Protein AF-A0A7V5U1M6-F1 (afdb_monomer_lite)

InterPro domains:
  IPR001633 EAL domain [PS50883] (1-47)
  IPR035919 EAL domain superfamily [G3DSA:3.20.20.450] (1-46)
  IPR035919 EAL domain superfamily [SSF141868] (2-40)

Sequence (47 aa):
SVKTVAEMVGSREDADLLTRLGVDYLQGYMFGLPGPIPQTGHKRKTA

Structure (mmCIF, N/CA/C/O backbone):
data_AF-A0A7V5U1M6-F1
#
_entry.id   AF-A0A7V5U1M6-F1
#
loop_
_atom_site.group_PDB
_atom_site.id
_atom_site.type_symbol
_atom_site.label_atom_id
_atom_site.label_alt_id
_atom_site.label_comp_id
_atom_site.label_asym_id
_atom_site.label_entity_id
_atom_site.label_seq_id
_atom_site.pdbx_PDB_ins_code
_atom_site.Cartn_x
_atom_site.Cartn_y
_atom_site.Cartn_z
_atom_site.occupancy
_atom_site.B_iso_or_equiv
_atom_site.auth_seq_id
_atom_site.auth_comp_id
_atom_site.auth_asym_id
_atom_site.auth_atom_id
_atom_site.pdbx_PDB_model_num
ATOM 1 N N . SER A 1 1 ? -10.723 9.624 9.840 1.00 84.19 1 SER A N 1
ATOM 2 C CA . SER A 1 1 ? -9.988 8.351 9.967 1.00 84.19 1 SER A CA 1
ATOM 3 C C . SER A 1 1 ? -8.639 8.509 9.285 1.00 84.19 1 SER A C 1
ATOM 5 O O . SER A 1 1 ? -8.589 9.197 8.269 1.00 84.19 1 SER A O 1
ATOM 7 N N . VAL A 1 2 ? -7.571 7.950 9.855 1.00 95.81 2 VAL A N 1
ATOM 8 C CA . VAL A 1 2 ? -6.226 7.934 9.251 1.00 95.81 2 VAL A CA 1
ATOM 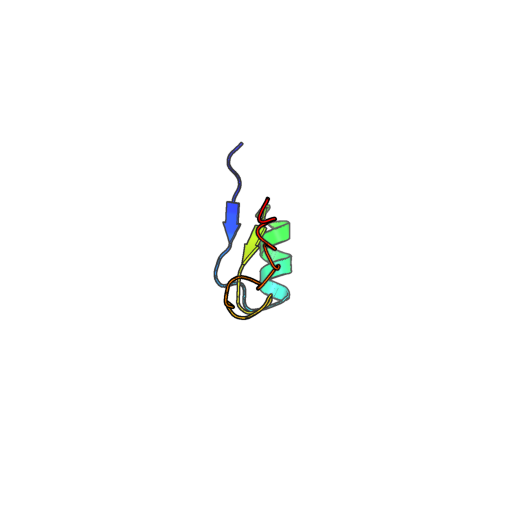9 C C . VAL A 1 2 ? -6.137 6.749 8.287 1.00 95.81 2 VAL A C 1
ATOM 11 O O . VAL A 1 2 ? -6.674 5.688 8.587 1.00 95.81 2 VAL A O 1
ATOM 14 N N . LYS A 1 3 ? -5.489 6.942 7.134 1.00 98.00 3 LYS A N 1
ATOM 15 C CA . LYS A 1 3 ? -5.244 5.889 6.139 1.00 98.00 3 LYS A CA 1
ATOM 16 C C . LYS A 1 3 ? -3.886 5.228 6.363 1.00 98.00 3 LYS A C 1
ATOM 18 O O . LYS A 1 3 ? -2.939 5.902 6.762 1.00 98.00 3 LYS A O 1
ATOM 23 N N . THR A 1 4 ? -3.802 3.931 6.091 1.00 98.19 4 THR A N 1
ATOM 24 C CA . THR A 1 4 ? -2.616 3.099 6.330 1.00 98.19 4 THR A CA 1
ATOM 25 C C . THR A 1 4 ? -2.009 2.574 5.030 1.00 98.19 4 THR A C 1
ATOM 27 O O . THR A 1 4 ? -2.722 2.278 4.072 1.00 98.19 4 THR A O 1
ATOM 30 N N . VAL A 1 5 ? -0.681 2.457 5.002 1.00 98.31 5 VAL A N 1
ATOM 31 C CA . VAL A 1 5 ? 0.075 1.837 3.906 1.00 98.31 5 VAL A CA 1
ATOM 32 C C . VAL A 1 5 ? 0.963 0.753 4.506 1.00 98.31 5 VAL A C 1
ATOM 34 O O . VAL A 1 5 ? 1.706 1.037 5.446 1.00 98.31 5 VAL A O 1
ATOM 37 N N . ALA A 1 6 ? 0.882 -0.472 3.984 1.00 98.50 6 ALA A N 1
ATOM 38 C CA . ALA A 1 6 ? 1.849 -1.520 4.300 1.00 98.50 6 ALA A CA 1
ATOM 39 C C . ALA A 1 6 ? 2.958 -1.549 3.245 1.00 98.50 6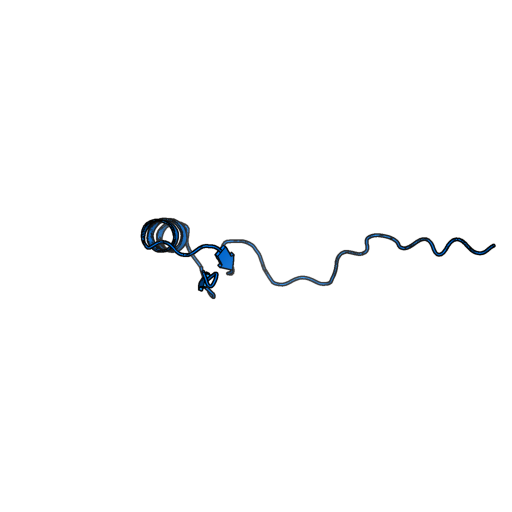 ALA A C 1
ATOM 41 O O . ALA A 1 6 ? 2.701 -1.729 2.053 1.00 98.50 6 ALA A O 1
ATOM 42 N N . GLU A 1 7 ? 4.187 -1.372 3.717 1.00 98.12 7 GLU A N 1
ATOM 43 C CA . GLU A 1 7 ? 5.412 -1.349 2.924 1.00 98.12 7 GLU A CA 1
ATOM 44 C C . GLU A 1 7 ? 6.055 -2.739 2.834 1.00 98.12 7 GLU A C 1
ATOM 46 O O . GLU A 1 7 ? 5.826 -3.601 3.681 1.00 98.12 7 GLU A O 1
ATOM 51 N N . MET A 1 8 ? 6.918 -2.928 1.830 1.00 97.06 8 MET A N 1
ATOM 52 C CA . MET A 1 8 ? 7.682 -4.165 1.592 1.00 97.06 8 MET A CA 1
ATOM 53 C C . MET A 1 8 ? 6.841 -5.422 1.293 1.00 97.06 8 MET A C 1
ATOM 55 O O . MET A 1 8 ? 7.302 -6.540 1.507 1.00 97.06 8 MET A O 1
ATOM 59 N N . VAL A 1 9 ? 5.642 -5.269 0.727 1.00 98.25 9 VAL A N 1
ATOM 60 C CA . VAL A 1 9 ? 4.810 -6.409 0.300 1.00 98.25 9 VAL A CA 1
ATOM 61 C C . VAL A 1 9 ? 5.476 -7.160 -0.862 1.00 98.25 9 VAL A C 1
ATOM 63 O O . VAL A 1 9 ? 5.633 -6.625 -1.966 1.00 98.25 9 VAL A O 1
ATOM 66 N N . GLY A 1 10 ? 5.897 -8.399 -0.605 1.00 98.00 10 GLY A N 1
ATOM 67 C CA . GLY A 1 10 ? 6.689 -9.205 -1.541 1.00 98.00 10 GLY A CA 1
ATOM 68 C C . GLY A 1 10 ? 5.933 -10.359 -2.197 1.00 98.00 10 GLY A C 1
ATOM 69 O O . GLY A 1 10 ? 6.405 -10.888 -3.201 1.00 98.00 10 GLY A O 1
ATOM 70 N N . SER A 1 11 ? 4.773 -10.740 -1.661 1.00 98.38 11 SER A N 1
ATOM 71 C CA . SER A 1 11 ? 4.012 -11.908 -2.108 1.00 98.38 11 SER A CA 1
ATOM 72 C C . SER A 1 11 ? 2.509 -11.638 -2.159 1.00 98.38 11 SER A C 1
ATOM 74 O O . SER A 1 11 ? 1.996 -10.712 -1.522 1.00 98.38 11 SER A O 1
ATOM 76 N N . ARG A 1 12 ? 1.785 -12.470 -2.919 1.00 98.31 12 ARG A N 1
ATOM 77 C CA . ARG A 1 12 ? 0.322 -12.387 -3.000 1.00 98.31 12 ARG A CA 1
ATOM 78 C C . ARG A 1 12 ? -0.327 -12.772 -1.676 1.00 98.31 12 ARG A C 1
ATOM 80 O O . ARG A 1 12 ? -1.329 -12.179 -1.296 1.00 98.31 12 ARG A O 1
ATOM 87 N N . GLU A 1 13 ? 0.276 -13.714 -0.968 1.00 98.44 13 GLU A N 1
ATOM 88 C CA . GLU A 1 13 ? -0.139 -14.164 0.351 1.00 98.44 13 GLU A CA 1
ATOM 89 C C . GLU A 1 13 ? -0.098 -13.013 1.371 1.00 98.44 13 GLU A C 1
ATOM 91 O O . GLU A 1 13 ? -1.078 -12.807 2.093 1.00 98.44 13 GLU A O 1
ATOM 96 N N . ASP A 1 14 ? 0.977 -12.211 1.379 1.00 98.25 14 ASP A N 1
ATOM 97 C CA . ASP A 1 14 ? 1.086 -11.017 2.231 1.00 98.25 14 ASP A CA 1
ATOM 98 C C . ASP A 1 14 ? -0.000 -9.991 1.890 1.00 98.25 14 ASP A C 1
ATOM 100 O O . ASP A 1 14 ? -0.668 -9.461 2.780 1.00 98.25 14 ASP A O 1
ATOM 104 N N . ALA A 1 15 ? -0.205 -9.724 0.596 1.00 98.44 15 ALA A N 1
ATOM 105 C CA . ALA A 1 15 ? -1.203 -8.766 0.130 1.00 98.44 15 ALA A CA 1
ATOM 106 C C . ALA A 1 15 ? -2.627 -9.165 0.547 1.00 98.44 15 ALA A C 1
ATOM 108 O O . ALA A 1 15 ? -3.393 -8.327 1.035 1.00 98.44 15 ALA A O 1
ATOM 109 N N . ASP A 1 16 ? -2.970 -10.445 0.396 1.00 98.56 16 ASP A N 1
ATOM 110 C CA . ASP A 1 16 ? -4.283 -10.979 0.753 1.00 98.56 16 ASP A CA 1
ATOM 111 C C . ASP A 1 16 ? -4.513 -10.912 2.276 1.00 98.56 16 ASP A C 1
ATOM 113 O O . ASP A 1 16 ? -5.601 -10.538 2.728 1.00 98.56 16 ASP A O 1
ATOM 117 N N . LEU A 1 17 ? -3.492 -11.219 3.085 1.00 98.56 17 LEU A N 1
ATOM 118 C CA . LEU A 1 17 ? -3.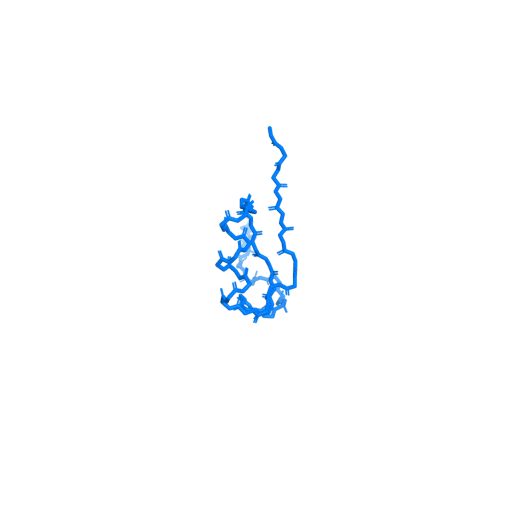562 -11.115 4.545 1.00 98.56 17 LEU A CA 1
ATOM 119 C C . LEU A 1 17 ? -3.714 -9.661 5.012 1.00 98.56 17 LEU A C 1
ATOM 121 O O . LEU A 1 17 ? -4.620 -9.357 5.787 1.00 98.56 17 LEU A O 1
ATOM 125 N N . LEU A 1 18 ? -2.859 -8.754 4.535 1.00 98.62 18 LEU A N 1
ATOM 126 C CA . LEU A 1 18 ? -2.847 -7.349 4.957 1.00 98.62 18 LEU A CA 1
ATOM 127 C C . LEU A 1 18 ? -4.140 -6.624 4.570 1.00 98.62 18 LEU A C 1
ATOM 129 O O . LEU A 1 18 ? -4.681 -5.853 5.364 1.00 98.62 18 LEU A O 1
ATOM 133 N N . THR A 1 19 ? -4.694 -6.944 3.399 1.00 98.31 19 THR A N 1
ATOM 134 C CA . THR A 1 19 ? -6.008 -6.443 2.976 1.00 98.31 19 THR A CA 1
ATOM 135 C C . THR A 1 19 ? -7.108 -6.901 3.937 1.00 98.31 19 THR A C 1
ATOM 137 O O . THR A 1 19 ? -7.930 -6.097 4.374 1.00 98.31 19 THR A O 1
ATOM 140 N N . ARG A 1 20 ? -7.112 -8.184 4.328 1.00 98.50 20 ARG A N 1
ATOM 141 C CA . ARG A 1 20 ? -8.087 -8.731 5.291 1.00 98.50 20 ARG A CA 1
ATOM 142 C C . ARG A 1 20 ? -7.968 -8.116 6.685 1.00 98.50 20 ARG A C 1
ATOM 144 O O . ARG A 1 20 ? -8.976 -8.011 7.376 1.00 98.50 20 ARG A O 1
ATOM 151 N N . LEU A 1 21 ? -6.766 -7.706 7.088 1.00 98.25 21 LEU A N 1
ATOM 152 C CA . LEU A 1 21 ? -6.518 -7.009 8.355 1.00 98.25 21 LEU A CA 1
ATOM 153 C C . LEU A 1 21 ? -6.923 -5.525 8.327 1.00 98.25 21 LEU A C 1
ATOM 155 O O . LEU A 1 21 ? -6.889 -4.872 9.369 1.00 98.25 21 LEU A O 1
ATOM 159 N N . GLY A 1 22 ? -7.339 -4.999 7.172 1.00 98.06 22 GLY A N 1
ATOM 160 C CA . GLY A 1 22 ? -7.874 -3.644 7.040 1.00 98.06 22 GLY A CA 1
ATOM 161 C C . GLY A 1 22 ? -6.856 -2.583 6.627 1.00 98.06 22 GLY A C 1
ATOM 162 O O . GLY A 1 22 ? -7.130 -1.399 6.808 1.00 98.06 22 GLY A O 1
ATOM 163 N N . VAL A 1 23 ? -5.702 -2.973 6.075 1.00 98.31 23 VAL A N 1
ATOM 164 C CA . VAL A 1 23 ? -4.761 -2.016 5.475 1.00 98.31 23 VAL A CA 1
ATOM 165 C C . VAL A 1 23 ? -5.384 -1.384 4.226 1.00 98.31 23 VAL A C 1
ATOM 167 O O . VAL A 1 23 ? -5.951 -2.087 3.391 1.00 98.31 23 VAL A O 1
ATOM 170 N N . ASP A 1 24 ? -5.271 -0.060 4.081 1.00 98.62 24 ASP A N 1
ATOM 171 C CA . ASP A 1 24 ? -5.912 0.662 2.973 1.00 98.62 24 ASP A CA 1
ATOM 172 C C . ASP A 1 24 ? -5.131 0.563 1.652 1.00 98.62 24 ASP A C 1
ATOM 174 O O . ASP A 1 24 ? -5.739 0.516 0.583 1.00 98.62 24 ASP A O 1
ATOM 178 N N . TYR A 1 25 ? -3.796 0.551 1.718 1.00 98.56 25 TYR A N 1
ATOM 179 C CA . TYR A 1 25 ? -2.918 0.521 0.546 1.00 98.56 25 TYR A CA 1
ATOM 180 C C . TYR A 1 25 ? -1.704 -0.382 0.760 1.00 98.56 25 TYR A C 1
ATOM 182 O O . TYR A 1 25 ? -1.188 -0.514 1.869 1.00 98.56 25 TYR A O 1
ATOM 190 N N . LEU A 1 26 ? -1.206 -0.958 -0.332 1.00 98.62 26 LEU A N 1
ATOM 191 C CA . LEU A 1 26 ? -0.064 -1.864 -0.327 1.00 98.62 26 LEU A CA 1
ATOM 192 C C . LEU A 1 26 ? 1.024 -1.335 -1.263 1.00 98.62 26 LEU A C 1
ATOM 194 O O . LEU A 1 26 ? 0.733 -0.942 -2.393 1.00 98.62 26 LEU A O 1
ATOM 198 N N . GLN A 1 27 ? 2.271 -1.365 -0.801 1.00 98.25 27 GLN A N 1
ATOM 199 C CA . GLN A 1 27 ? 3.450 -1.047 -1.597 1.00 98.25 27 GLN A CA 1
ATOM 200 C C . GLN A 1 27 ? 4.507 -2.132 -1.406 1.00 98.25 27 GLN A C 1
ATOM 202 O O . GLN A 1 27 ? 4.810 -2.549 -0.291 1.00 98.25 27 GLN A O 1
ATOM 207 N N . GLY A 1 28 ? 5.154 -2.551 -2.488 1.00 97.44 28 GLY A N 1
ATOM 208 C CA . GLY A 1 28 ? 6.286 -3.469 -2.418 1.00 97.44 28 GLY A CA 1
ATOM 209 C C . GLY A 1 28 ? 6.632 -4.079 -3.764 1.00 97.44 28 GLY A C 1
ATOM 210 O O . GLY A 1 28 ? 5.969 -3.817 -4.768 1.00 97.44 28 GLY A O 1
ATOM 211 N N . TYR A 1 29 ? 7.670 -4.912 -3.773 1.00 96.94 29 TYR A N 1
ATOM 212 C CA . TYR A 1 29 ? 8.208 -5.516 -4.991 1.00 96.94 29 TYR A CA 1
ATOM 213 C C . TYR A 1 29 ? 7.214 -6.411 -5.732 1.00 96.94 29 TYR A C 1
ATOM 215 O O . TYR A 1 29 ? 7.369 -6.604 -6.935 1.00 96.94 29 TYR A O 1
ATOM 223 N N . MET A 1 30 ? 6.161 -6.886 -5.056 1.00 96.94 30 MET A N 1
ATOM 224 C CA . MET A 1 30 ? 5.037 -7.560 -5.709 1.00 96.94 30 MET A CA 1
ATOM 225 C C . MET A 1 30 ? 4.365 -6.678 -6.780 1.00 96.94 30 MET A C 1
ATOM 227 O O . MET A 1 30 ? 3.901 -7.191 -7.796 1.00 96.94 30 MET A O 1
ATOM 231 N N . PHE A 1 31 ? 4.305 -5.361 -6.563 1.00 96.19 31 PHE A N 1
ATOM 232 C CA . PHE A 1 31 ? 3.630 -4.409 -7.453 1.00 96.19 31 PHE A CA 1
ATOM 233 C C . PHE A 1 31 ? 4.568 -3.780 -8.487 1.00 96.19 31 PHE A C 1
ATOM 235 O O . PHE A 1 31 ? 4.108 -3.211 -9.476 1.00 96.19 31 PHE A O 1
ATOM 242 N N . GLY A 1 32 ? 5.878 -3.888 -8.276 1.00 94.69 32 GLY A N 1
ATOM 243 C CA . GLY A 1 32 ? 6.899 -3.384 -9.182 1.00 94.69 32 GLY A CA 1
ATOM 244 C C . GLY A 1 32 ? 8.124 -2.851 -8.449 1.00 94.69 32 GLY A C 1
ATOM 245 O O . GLY A 1 32 ? 8.126 -2.658 -7.233 1.00 94.69 32 GLY A O 1
ATOM 246 N N . LEU A 1 33 ? 9.184 -2.602 -9.215 1.00 94.50 33 LEU A N 1
ATOM 247 C CA . LEU A 1 33 ? 10.355 -1.878 -8.72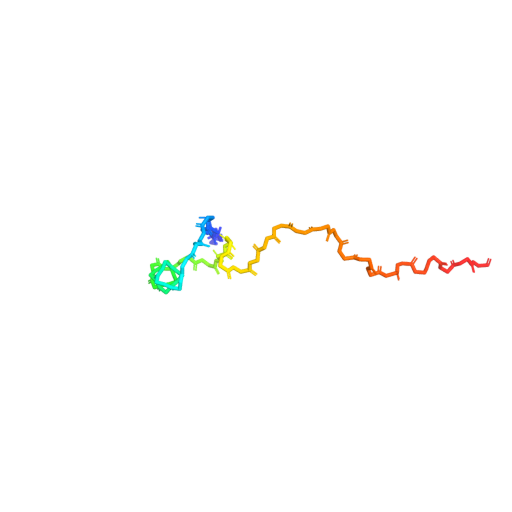9 1.00 94.50 33 LEU A CA 1
ATOM 248 C C . LEU A 1 33 ? 10.081 -0.366 -8.769 1.00 94.50 33 LEU A C 1
ATOM 250 O O . LEU A 1 33 ? 9.435 0.101 -9.713 1.00 94.50 33 LEU A O 1
ATOM 254 N N . PRO A 1 34 ? 10.608 0.418 -7.810 1.00 91.06 34 PRO A N 1
ATOM 255 C CA . PRO A 1 34 ? 10.620 1.870 -7.920 1.00 91.06 34 PRO A CA 1
ATOM 256 C C . PRO A 1 34 ? 11.246 2.306 -9.251 1.00 91.06 34 PRO A C 1
ATOM 258 O O . PRO A 1 34 ? 12.343 1.873 -9.606 1.00 91.06 34 PRO A O 1
ATOM 261 N N . GLY A 1 35 ? 10.534 3.152 -9.992 1.00 89.56 35 GLY A N 1
ATOM 262 C CA . GLY A 1 35 ? 10.944 3.645 -11.304 1.00 89.56 35 GLY A CA 1
ATOM 263 C C . GLY A 1 35 ? 10.995 5.173 -11.361 1.00 89.56 35 GLY A C 1
ATOM 264 O O . GLY A 1 35 ? 10.432 5.845 -10.494 1.00 89.56 35 GLY A O 1
ATOM 265 N N . PRO A 1 36 ? 11.667 5.745 -12.375 1.00 89.06 36 PRO A N 1
ATOM 266 C CA . PRO A 1 36 ? 11.681 7.186 -12.587 1.00 89.06 36 PRO A CA 1
ATOM 267 C C . PRO A 1 36 ? 10.267 7.720 -12.841 1.00 89.06 36 PRO A C 1
ATOM 269 O O . PRO A 1 36 ? 9.386 7.005 -13.320 1.00 89.06 36 PRO A O 1
ATOM 272 N N . ILE A 1 37 ? 10.072 9.010 -12.564 1.00 84.19 37 ILE A N 1
ATOM 273 C CA . ILE A 1 37 ? 8.812 9.701 -12.848 1.00 84.19 37 ILE A CA 1
ATOM 274 C C . ILE A 1 37 ? 8.488 9.533 -14.345 1.00 84.19 37 ILE A C 1
ATOM 276 O O . ILE A 1 37 ? 9.361 9.806 -15.180 1.00 84.19 37 ILE A O 1
ATOM 280 N N . PRO A 1 38 ? 7.263 9.104 -14.707 1.00 78.75 38 PRO A N 1
ATOM 281 C CA . PRO A 1 38 ? 6.862 8.981 -16.099 1.00 78.75 38 PRO A CA 1
ATOM 282 C C . PRO A 1 38 ? 7.101 10.288 -16.860 1.00 78.75 38 PRO A C 1
ATOM 284 O O . PRO A 1 38 ? 6.727 11.367 -16.400 1.00 78.75 38 PRO A O 1
ATOM 287 N N . GLN A 1 39 ? 7.684 10.195 -18.055 1.00 74.44 39 GLN A N 1
ATOM 288 C CA . GLN A 1 39 ? 7.831 11.321 -18.983 1.00 74.44 39 GLN A CA 1
ATOM 289 C C . GLN A 1 39 ? 6.464 11.643 -19.615 1.00 74.44 39 GLN A C 1
ATOM 291 O O . GLN A 1 39 ? 6.261 11.505 -20.819 1.00 74.44 39 GLN A O 1
ATOM 296 N N . THR A 1 40 ? 5.474 12.037 -18.811 1.00 69.81 40 THR A N 1
ATOM 297 C CA . THR A 1 40 ? 4.221 12.588 -19.333 1.00 69.81 40 THR A CA 1
ATOM 298 C C . THR A 1 40 ? 4.531 13.997 -19.825 1.00 69.81 40 THR A C 1
ATOM 300 O O . THR A 1 40 ? 4.662 14.932 -19.031 1.00 69.81 40 THR A O 1
ATOM 303 N N . GLY A 1 41 ? 4.759 14.120 -21.133 1.00 63.00 41 GLY A N 1
ATOM 304 C CA . GLY A 1 41 ? 5.244 15.332 -21.781 1.00 63.00 41 GLY A CA 1
ATOM 305 C C . GLY A 1 41 ? 4.436 16.573 -21.410 1.00 63.00 41 GLY A C 1
ATOM 306 O O . GLY A 1 41 ? 3.361 16.818 -21.952 1.00 63.00 41 GLY A O 1
ATOM 307 N N . HIS A 1 42 ? 5.004 17.417 -20.550 1.00 61.34 42 HIS A N 1
ATOM 308 C CA . HIS A 1 42 ? 4.604 18.812 -20.461 1.00 61.34 42 HIS A CA 1
ATOM 309 C C . HIS A 1 42 ? 5.124 19.504 -21.721 1.00 61.34 42 HIS A C 1
ATOM 311 O O . HIS A 1 42 ? 6.217 20.074 -21.726 1.00 61.34 42 HIS A O 1
ATOM 317 N N . LYS A 1 43 ? 4.355 19.467 -22.817 1.00 61.75 43 LYS A N 1
ATOM 318 C CA . LYS A 1 43 ? 4.542 20.471 -23.865 1.00 61.75 43 LYS A CA 1
ATOM 319 C C . LYS A 1 43 ? 4.222 21.820 -23.226 1.00 61.75 43 LYS A C 1
ATOM 321 O O . LYS A 1 43 ? 3.054 22.182 -23.103 1.00 61.75 43 LYS A O 1
ATOM 326 N N . ARG A 1 44 ? 5.252 22.554 -22.790 1.00 61.75 44 ARG A N 1
ATOM 327 C CA . ARG A 1 44 ? 5.134 23.992 -22.536 1.00 61.75 44 ARG A CA 1
ATOM 328 C C . ARG A 1 44 ? 4.545 24.593 -23.810 1.00 61.75 44 ARG A C 1
ATOM 330 O O . ARG A 1 44 ? 5.196 24.563 -24.850 1.00 61.75 44 ARG A O 1
ATOM 337 N N . LYS A 1 45 ? 3.302 25.074 -23.754 1.00 58.91 45 LYS A N 1
ATOM 338 C CA . LYS A 1 45 ? 2.779 25.940 -24.807 1.00 58.91 45 LYS A CA 1
ATOM 339 C C . LYS A 1 45 ? 3.571 27.240 -24.713 1.00 58.91 45 LYS A C 1
ATOM 341 O O . LYS A 1 45 ? 3.353 28.019 -23.792 1.00 58.91 45 LYS A O 1
ATOM 346 N N . THR A 1 46 ? 4.544 27.421 -25.595 1.00 56.50 46 THR A N 1
ATOM 347 C CA . THR A 1 46 ? 5.110 28.741 -25.864 1.00 56.50 46 THR A CA 1
ATOM 348 C C . THR A 1 46 ? 4.042 29.534 -26.607 1.00 56.50 46 THR A C 1
ATOM 350 O O . THR A 1 46 ? 3.51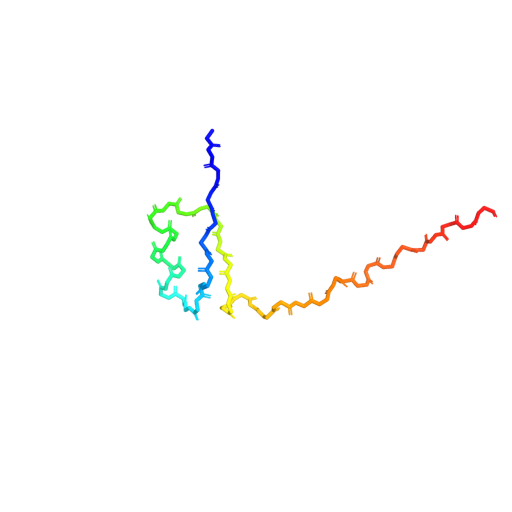8 29.045 -27.612 1.00 56.50 46 THR A O 1
ATOM 353 N N . ALA A 1 47 ? 3.661 30.674 -26.032 1.00 58.84 47 ALA A N 1
ATOM 354 C CA . ALA A 1 47 ? 2.841 31.690 -26.682 1.00 58.84 47 ALA A CA 1
ATOM 355 C C . ALA A 1 47 ? 3.609 32.350 -27.833 1.00 58.84 47 ALA A C 1
ATOM 357 O O . ALA A 1 47 ? 4.861 32.366 -27.754 1.00 58.84 47 ALA A O 1
#

Organism: NCBI:txid287478

Radius of gyration: 16.58 Å; chains: 1; bounding box: 22×46×37 Å

Foldseek 3Di:
DDAAEDEADDDPVSVVVCVVVPHPYYYHPVVHDDDDDDCPDPPPPDD

pLDDT: mea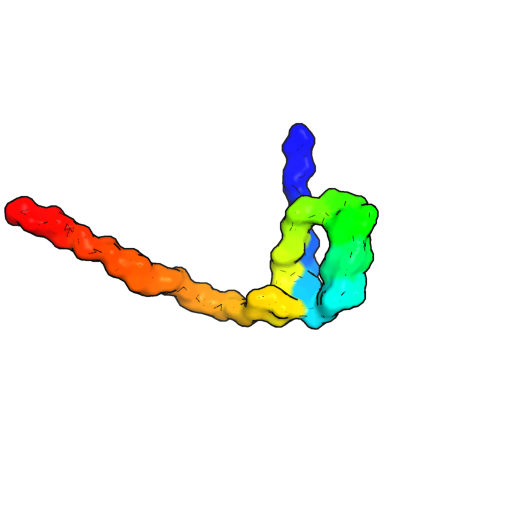n 89.64, std 13.87, range [56.5, 98.62]

Secondary structure (DSSP, 8-state):
----EE----SHHHHHHHHHTT-SEE-STTT----PPP---------